Protein AF-A0A971JES3-F1 (afdb_monomer_lite)

Foldseek 3Di:
DPQQQDPQLLQCCLPQNDVRDDLVSSQVSSVHDSVVCVVQDVDNLVNLLVNLVVLLVQLVVQLVVQDDPQRALVSSVVSVVVSCVSSVSNNSSCVPCVVVRPPSSVVSNVVSVVSSVVSSVVNVVSVPPPDDPDDDDDDDPPVV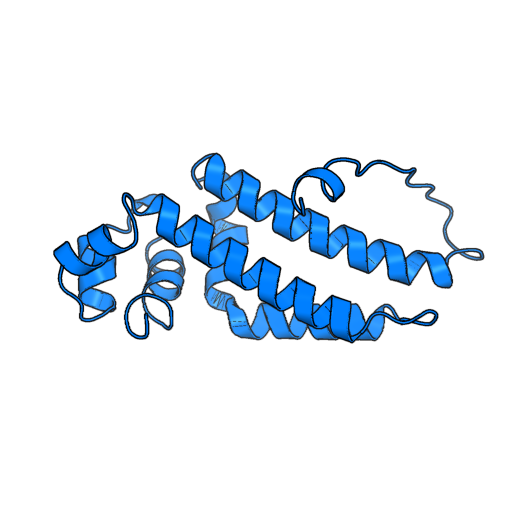VVVD

Structure (mmCIF, N/CA/C/O backbone):
data_AF-A0A971JES3-F1
#
_entry.id   AF-A0A971JES3-F1
#
loop_
_atom_site.group_PDB
_atom_site.id
_atom_site.type_symbol
_atom_site.label_atom_id
_atom_site.label_alt_id
_atom_site.label_comp_id
_atom_site.label_asym_id
_atom_site.label_entity_id
_atom_site.label_seq_id
_atom_site.pdbx_PDB_ins_code
_atom_site.Cartn_x
_atom_site.Cartn_y
_atom_site.Cartn_z
_atom_site.occupancy
_atom_site.B_iso_or_equiv
_atom_site.auth_seq_id
_atom_site.auth_comp_id
_atom_site.auth_asym_id
_atom_site.auth_atom_id
_atom_site.pdbx_PDB_model_num
ATOM 1 N N . MET A 1 1 ? 4.860 -2.738 15.986 1.00 50.09 1 MET A N 1
ATOM 2 C CA . MET A 1 1 ? 4.759 -2.926 14.518 1.00 50.09 1 MET A CA 1
ATOM 3 C C . MET A 1 1 ? 4.128 -4.257 14.063 1.00 50.09 1 MET A C 1
ATOM 5 O O . MET A 1 1 ? 3.204 -4.192 13.270 1.00 50.09 1 MET A O 1
ATOM 9 N N . LYS A 1 2 ? 4.540 -5.460 14.525 1.00 52.56 2 LYS A N 1
ATOM 10 C CA . LYS A 1 2 ? 4.140 -6.747 13.879 1.00 52.56 2 LYS A CA 1
ATOM 11 C C . LYS A 1 2 ? 2.629 -7.098 13.829 1.00 52.56 2 LYS A C 1
ATOM 13 O O . LYS A 1 2 ? 2.272 -7.905 12.981 1.00 52.56 2 LYS A O 1
ATOM 18 N N . GLY A 1 3 ? 1.763 -6.521 14.672 1.00 52.19 3 GLY A N 1
ATOM 19 C CA . GLY A 1 3 ? 0.332 -6.895 14.745 1.00 52.19 3 GLY A CA 1
ATOM 20 C C . GLY A 1 3 ? -0.625 -6.098 13.843 1.00 52.19 3 GLY A C 1
ATOM 21 O O . GLY A 1 3 ? -1.479 -6.682 13.188 1.00 52.19 3 GLY A O 1
ATOM 22 N N . LEU A 1 4 ? -0.470 -4.770 13.767 1.00 56.50 4 LEU A N 1
ATOM 23 C CA . LEU A 1 4 ? -1.406 -3.884 13.048 1.00 56.50 4 LEU A CA 1
ATOM 24 C C . LEU A 1 4 ? -1.170 -3.832 11.530 1.00 56.50 4 LEU A C 1
ATOM 26 O O . LEU A 1 4 ? -2.115 -3.649 10.767 1.00 56.50 4 LEU A O 1
ATOM 30 N N . GLU A 1 5 ? 0.077 -3.999 11.083 1.00 55.31 5 GLU A N 1
ATOM 31 C CA . GLU A 1 5 ? 0.453 -3.732 9.688 1.00 55.31 5 GLU A CA 1
ATOM 32 C C . GLU A 1 5 ? 0.323 -4.924 8.739 1.00 55.31 5 GLU A C 1
ATOM 34 O O . GLU A 1 5 ? 0.242 -4.713 7.533 1.00 55.31 5 GLU A O 1
ATOM 39 N N . LYS A 1 6 ? 0.414 -6.168 9.229 1.00 48.66 6 LYS A N 1
ATOM 40 C CA . LYS A 1 6 ? 0.822 -7.269 8.341 1.00 48.66 6 LYS A CA 1
ATOM 41 C C . LYS A 1 6 ? -0.321 -8.084 7.736 1.00 48.66 6 LYS A C 1
ATOM 43 O O . LYS A 1 6 ? -0.085 -8.717 6.719 1.00 48.66 6 LYS A O 1
ATOM 48 N N . VAL A 1 7 ? -1.519 -8.105 8.330 1.00 49.12 7 VAL A N 1
ATOM 49 C CA . VAL A 1 7 ? -2.599 -8.993 7.839 1.00 49.12 7 VAL A CA 1
ATOM 50 C C . VAL A 1 7 ? -4.017 -8.434 8.051 1.00 49.12 7 VAL A C 1
ATOM 52 O O . VAL A 1 7 ? -4.888 -8.669 7.228 1.00 49.12 7 VAL A O 1
ATOM 55 N N . SER A 1 8 ? -4.283 -7.649 9.099 1.00 56.72 8 SER A N 1
ATOM 56 C CA . SER A 1 8 ? -5.669 -7.326 9.494 1.00 56.72 8 SER A CA 1
ATOM 57 C C . SER A 1 8 ? -6.303 -6.138 8.753 1.00 56.72 8 SER A C 1
ATOM 59 O O . SER A 1 8 ? -7.434 -6.227 8.281 1.00 56.72 8 SER A O 1
ATOM 61 N N . SER A 1 9 ? -5.594 -5.013 8.642 1.00 60.06 9 SER A N 1
ATOM 62 C CA . SER A 1 9 ? -6.183 -3.748 8.183 1.00 60.06 9 SER A CA 1
ATOM 63 C C . SER A 1 9 ? -6.516 -3.741 6.694 1.00 60.06 9 SER A C 1
ATOM 65 O O . SER A 1 9 ? -7.605 -3.334 6.303 1.00 60.06 9 SER A O 1
ATOM 67 N N . GLN A 1 10 ? -5.606 -4.262 5.872 1.00 67.25 10 GLN A N 1
ATOM 68 C CA . GLN A 1 10 ? -5.785 -4.391 4.426 1.00 67.25 10 GLN A CA 1
ATOM 69 C C . GLN A 1 10 ? -6.937 -5.345 4.084 1.00 67.25 10 GLN A C 1
ATOM 71 O O . GLN A 1 10 ? -7.762 -5.027 3.233 1.00 67.25 10 GLN A O 1
ATOM 76 N N . LEU A 1 11 ? -7.035 -6.478 4.792 1.00 64.50 11 LEU A N 1
ATOM 77 C CA . LEU A 1 11 ? -8.130 -7.434 4.618 1.00 64.50 11 LEU A CA 1
ATOM 78 C C . LEU A 1 11 ? -9.467 -6.871 5.107 1.00 64.50 11 LEU A C 1
ATOM 80 O O . LEU A 1 11 ? -10.477 -7.072 4.442 1.00 64.50 11 LEU A O 1
ATOM 84 N N . MET A 1 12 ? -9.493 -6.143 6.228 1.00 74.25 12 MET A N 1
ATOM 85 C CA . MET A 1 12 ? -10.731 -5.532 6.722 1.00 74.25 12 MET A CA 1
ATOM 86 C C . MET A 1 12 ? -11.257 -4.452 5.784 1.00 74.25 12 MET A C 1
ATOM 88 O O . MET A 1 12 ? -12.445 -4.468 5.471 1.00 74.25 12 MET A O 1
ATOM 92 N N . PHE A 1 13 ? -10.392 -3.579 5.262 1.00 75.81 13 PHE A N 1
ATOM 93 C CA . PHE A 1 13 ? -10.817 -2.610 4.252 1.00 75.81 13 PHE A CA 1
ATOM 94 C C . PHE A 1 13 ? -11.277 -3.294 2.961 1.00 75.81 13 PHE A C 1
ATOM 96 O O . PHE A 1 13 ? -12.286 -2.883 2.401 1.00 75.81 13 PHE A O 1
ATOM 103 N N . ALA A 1 14 ? -10.621 -4.376 2.534 1.00 73.12 14 ALA A N 1
ATOM 104 C CA . ALA A 1 14 ? -11.050 -5.139 1.362 1.00 73.12 14 ALA A CA 1
ATOM 105 C C . ALA A 1 14 ? -12.397 -5.869 1.555 1.00 73.12 14 ALA A C 1
ATOM 107 O O . ALA A 1 14 ? -13.130 -6.045 0.588 1.00 73.12 14 ALA A O 1
ATOM 108 N N . GLN A 1 15 ? -12.731 -6.299 2.779 1.00 76.31 15 GLN A N 1
ATOM 109 C CA . GLN A 1 15 ? -13.949 -7.072 3.067 1.00 76.31 15 GLN A CA 1
ATOM 110 C C . GLN A 1 15 ? -15.156 -6.210 3.459 1.00 76.31 15 GLN A C 1
ATOM 112 O O . GLN A 1 15 ? -16.271 -6.485 3.024 1.00 76.31 15 GLN A O 1
ATOM 117 N N . LYS A 1 16 ? -14.960 -5.199 4.315 1.00 82.62 16 LYS A N 1
ATOM 118 C CA . LYS A 1 16 ? -16.033 -4.328 4.834 1.00 82.62 16 LYS A CA 1
ATOM 119 C C . LYS A 1 16 ? -16.131 -2.984 4.107 1.00 82.62 16 LYS A C 1
ATOM 121 O O . LYS A 1 16 ? -17.133 -2.282 4.274 1.00 82.62 16 LYS A O 1
ATOM 126 N N . GLY A 1 17 ? -15.106 -2.611 3.347 1.00 82.12 17 GLY A N 1
ATOM 127 C CA . GLY A 1 17 ? -14.947 -1.265 2.812 1.00 82.12 17 GLY A CA 1
ATOM 128 C C . GLY A 1 17 ? -14.440 -0.273 3.858 1.00 82.12 17 GLY A C 1
ATOM 129 O O . GLY A 1 17 ? -14.492 -0.510 5.072 1.00 82.12 17 GLY A O 1
ATOM 130 N N . PHE A 1 18 ? -13.939 0.876 3.406 1.00 85.06 18 PHE A N 1
ATOM 131 C CA . PHE A 1 18 ? -13.336 1.875 4.298 1.00 85.06 18 PHE A CA 1
ATOM 132 C C . PHE A 1 18 ? -14.365 2.515 5.229 1.00 85.06 18 PHE A C 1
ATOM 134 O O . PHE A 1 18 ? -14.142 2.640 6.435 1.00 85.06 18 PHE A O 1
ATOM 141 N N . MET A 1 19 ? -15.522 2.884 4.675 1.00 86.62 19 MET A N 1
ATOM 142 C CA . MET A 1 19 ? -16.559 3.614 5.406 1.00 86.62 19 MET A CA 1
ATOM 143 C C . MET A 1 19 ? -17.110 2.815 6.591 1.00 86.62 19 MET A C 1
ATOM 145 O O . MET A 1 19 ? -17.296 3.384 7.670 1.00 86.62 19 MET A O 1
ATOM 149 N N . ASN A 1 20 ? -17.290 1.502 6.417 1.00 88.38 20 ASN A N 1
ATOM 150 C CA . ASN A 1 20 ? -17.885 0.616 7.423 1.00 88.38 20 ASN A CA 1
ATOM 151 C C . ASN A 1 20 ? -16.862 0.004 8.393 1.00 88.38 20 ASN A C 1
ATOM 153 O O . ASN A 1 20 ? -17.252 -0.702 9.321 1.00 88.38 20 ASN A O 1
ATOM 157 N N . THR A 1 21 ? -15.564 0.238 8.186 1.00 88.56 21 THR A N 1
ATOM 158 C CA . THR A 1 21 ? -14.511 -0.301 9.053 1.00 88.56 21 THR A CA 1
ATOM 159 C C . THR A 1 21 ? -14.230 0.654 10.211 1.00 88.56 21 THR A C 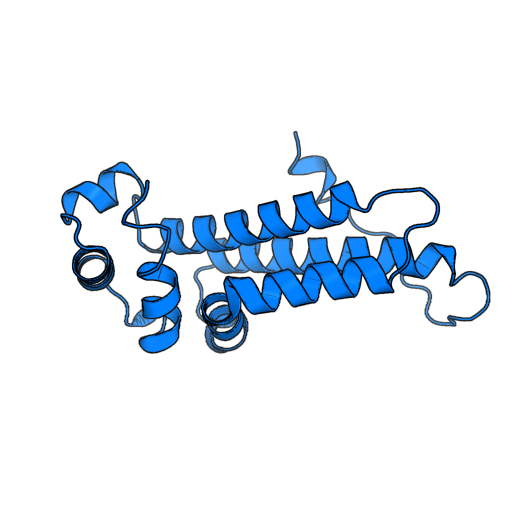1
ATOM 161 O O . THR A 1 21 ? -13.836 1.808 10.008 1.00 88.56 21 THR A O 1
ATOM 164 N N . THR A 1 22 ? -14.419 0.183 11.444 1.00 90.31 22 THR A N 1
ATOM 165 C CA . THR A 1 22 ? -14.166 0.965 12.666 1.00 90.31 22 THR A CA 1
ATOM 166 C C . THR A 1 22 ? -12.769 0.704 13.239 1.00 90.31 22 THR A C 1
ATOM 168 O O . THR A 1 22 ? -12.127 -0.294 12.917 1.00 90.31 22 THR A O 1
ATOM 171 N N . ILE A 1 23 ? -12.280 1.587 14.120 1.00 90.06 23 ILE A N 1
ATOM 172 C CA . ILE A 1 23 ? -11.014 1.354 14.845 1.00 90.06 23 ILE A CA 1
ATOM 173 C C . ILE A 1 23 ? -11.114 0.087 15.705 1.00 90.06 23 ILE A C 1
ATOM 175 O O . ILE A 1 23 ? -10.168 -0.693 15.746 1.00 90.06 23 ILE A O 1
ATOM 179 N N . ASP A 1 24 ? -12.274 -0.157 16.315 1.00 90.19 24 ASP A N 1
ATOM 180 C CA . ASP A 1 24 ? -12.527 -1.353 17.116 1.00 90.19 24 ASP A CA 1
ATOM 181 C C . ASP A 1 24 ? -12.419 -2.638 16.275 1.00 90.19 24 ASP A C 1
ATOM 183 O O . ASP A 1 24 ? -11.709 -3.564 16.673 1.00 90.19 24 ASP A O 1
ATOM 187 N N . ASP A 1 25 ? -13.012 -2.660 15.071 1.00 89.06 25 ASP A N 1
ATOM 188 C CA . ASP A 1 25 ? -12.845 -3.760 14.105 1.00 89.06 25 ASP A CA 1
ATOM 189 C C . ASP A 1 25 ? -11.360 -4.008 13.792 1.00 89.06 25 ASP A C 1
ATOM 191 O O . ASP A 1 25 ? -10.881 -5.143 13.861 1.00 89.06 25 ASP A O 1
ATOM 195 N N . LEU A 1 26 ? -10.616 -2.936 13.487 1.00 87.50 26 LEU A N 1
ATOM 196 C CA . LEU A 1 26 ? -9.194 -3.000 13.140 1.00 87.50 26 LEU A CA 1
ATOM 197 C C . LEU A 1 26 ? -8.361 -3.575 14.288 1.00 87.50 26 LEU A C 1
ATOM 199 O O . LEU A 1 26 ? -7.525 -4.456 14.068 1.00 87.50 26 LEU A O 1
ATOM 203 N N . THR A 1 27 ? -8.598 -3.102 15.513 1.00 87.25 27 THR A N 1
ATOM 204 C CA . THR A 1 27 ? -7.852 -3.524 16.704 1.00 87.25 27 THR A CA 1
ATOM 205 C C . THR A 1 27 ? -8.186 -4.949 17.119 1.00 87.25 27 THR A C 1
ATOM 207 O O . THR A 1 27 ? -7.269 -5.715 17.419 1.00 87.25 27 THR A O 1
ATOM 210 N N . LYS A 1 28 ? -9.464 -5.348 17.038 1.00 87.25 28 LYS A N 1
ATOM 211 C CA . LYS A 1 28 ? -9.914 -6.721 17.306 1.00 87.25 28 LYS A CA 1
ATOM 212 C C . LYS A 1 28 ? -9.295 -7.704 16.324 1.00 87.25 28 LYS A C 1
ATOM 214 O O . LYS A 1 28 ? -8.704 -8.694 16.742 1.00 87.25 28 LYS A O 1
ATOM 219 N N . SER A 1 29 ? -9.368 -7.396 15.032 1.00 83.69 29 SER A N 1
ATOM 220 C CA . SER A 1 29 ? -8.801 -8.241 13.978 1.00 83.69 29 SER A CA 1
ATOM 221 C C . SER A 1 29 ? -7.264 -8.298 14.046 1.00 83.69 29 SER A C 1
ATOM 223 O O . SER A 1 29 ? -6.659 -9.319 13.732 1.00 83.69 29 SER A O 1
ATOM 225 N N . ALA A 1 30 ? -6.604 -7.236 14.526 1.00 83.00 30 ALA A N 1
ATOM 226 C CA . ALA A 1 30 ? -5.153 -7.217 14.743 1.00 83.00 30 ALA A CA 1
ATOM 227 C C . ALA A 1 30 ? -4.702 -7.832 16.086 1.00 83.00 30 ALA A C 1
ATOM 229 O O . ALA A 1 30 ? -3.497 -7.914 16.332 1.00 83.00 30 ALA A O 1
ATOM 230 N N . GLY A 1 31 ? -5.629 -8.241 16.962 1.00 85.44 31 GLY A N 1
ATOM 231 C CA . GLY A 1 31 ? -5.310 -8.787 18.284 1.00 85.44 31 GLY A CA 1
ATOM 232 C C . GLY A 1 31 ? -4.599 -7.790 19.206 1.00 85.44 31 GLY A C 1
ATOM 233 O O . GLY A 1 31 ? -3.766 -8.183 20.020 1.00 85.44 31 GLY A O 1
ATOM 234 N N . VAL A 1 32 ? -4.882 -6.494 19.055 1.00 84.75 32 VAL A N 1
ATOM 235 C CA . VAL A 1 32 ? -4.272 -5.415 19.848 1.00 84.75 32 VAL A CA 1
ATOM 236 C C . VAL A 1 32 ? -5.326 -4.630 20.623 1.00 84.75 32 VAL A C 1
ATOM 238 O O . VAL A 1 32 ? -6.505 -4.642 20.283 1.00 84.75 32 VAL A O 1
ATOM 241 N N . SER A 1 33 ? -4.903 -3.908 21.662 1.00 88.81 33 SER A N 1
ATOM 242 C CA . SER A 1 33 ? -5.804 -3.019 22.398 1.00 88.81 33 SER A CA 1
ATOM 243 C C . SER A 1 33 ? -6.156 -1.766 21.593 1.00 88.81 33 SER A C 1
ATOM 245 O O . SER A 1 33 ? -5.378 -1.300 20.757 1.00 88.81 33 SER A O 1
ATOM 247 N N . HIS A 1 34 ? -7.297 -1.160 21.921 1.00 88.62 34 HIS A N 1
ATOM 248 C CA . HIS A 1 34 ? -7.730 0.103 21.324 1.00 88.62 34 HIS A CA 1
ATOM 249 C C . HIS A 1 34 ? -6.730 1.249 21.572 1.00 88.62 34 HIS A C 1
ATOM 251 O O . HIS A 1 34 ? -6.520 2.096 20.707 1.00 88.62 34 HIS A O 1
ATOM 257 N N . GLY A 1 35 ? -6.059 1.257 22.731 1.00 89.12 35 GLY A N 1
ATOM 258 C CA . GLY A 1 35 ? -4.999 2.224 23.036 1.00 89.12 35 GLY A CA 1
ATOM 259 C C . GLY A 1 35 ? -3.755 2.053 22.159 1.00 89.12 35 GLY A C 1
ATOM 260 O O . GLY A 1 35 ? -3.136 3.043 21.788 1.00 89.12 35 GLY A O 1
ATOM 261 N N . ASN A 1 36 ? -3.423 0.819 21.759 1.00 86.94 36 ASN A N 1
ATOM 262 C CA . ASN A 1 36 ? -2.268 0.540 20.900 1.00 86.94 36 ASN A CA 1
ATOM 263 C C . ASN A 1 36 ? -2.423 1.135 19.490 1.00 86.94 36 ASN A C 1
ATOM 265 O O . ASN A 1 36 ? -1.434 1.464 18.843 1.00 86.94 36 ASN A O 1
ATOM 269 N N . PHE A 1 37 ? -3.661 1.304 19.016 1.00 87.94 37 PHE A N 1
ATOM 270 C CA . PHE A 1 37 ? -3.927 2.016 17.768 1.00 87.94 37 PHE A CA 1
ATOM 271 C C . PHE A 1 37 ? -3.473 3.477 17.858 1.00 87.94 37 PHE A C 1
ATOM 273 O O . PHE A 1 37 ? -2.697 3.935 17.022 1.00 87.94 37 PHE A O 1
ATOM 280 N N . PHE A 1 38 ? -3.894 4.176 18.916 1.00 90.00 38 PHE A N 1
ATOM 281 C CA . PHE A 1 38 ? -3.636 5.607 19.101 1.00 90.00 38 PHE A CA 1
ATOM 282 C C . PHE A 1 38 ? -2.182 5.960 19.424 1.00 90.00 38 PHE A C 1
ATOM 284 O O . PHE A 1 38 ? -1.799 7.119 19.312 1.00 90.00 38 PHE A O 1
ATOM 291 N N . VAL A 1 39 ? -1.350 4.973 19.762 1.00 89.62 39 VAL A N 1
ATOM 292 C CA . VAL A 1 39 ? 0.111 5.149 19.835 1.00 89.62 39 VAL A CA 1
ATOM 293 C C . VAL A 1 39 ? 0.709 5.451 18.456 1.00 89.62 39 VAL A C 1
ATOM 295 O O . VAL A 1 39 ? 1.727 6.131 18.361 1.00 89.62 39 VAL A O 1
ATOM 298 N N . HIS A 1 40 ? 0.098 4.937 17.388 1.00 82.00 40 HIS A N 1
ATOM 299 C CA . HIS A 1 40 ? 0.654 4.987 16.035 1.00 82.00 40 HIS A CA 1
ATOM 300 C C . HIS A 1 40 ? -0.166 5.839 15.071 1.00 82.00 40 HIS A C 1
ATOM 302 O O . HIS A 1 40 ? 0.398 6.465 14.178 1.00 82.00 40 HIS A O 1
ATOM 308 N N . TYR A 1 41 ? -1.483 5.859 15.246 1.00 86.25 41 TYR A N 1
ATOM 309 C CA . TYR A 1 41 ? -2.411 6.492 14.324 1.00 86.25 41 TYR A CA 1
ATOM 310 C C . TYR A 1 41 ? -3.419 7.312 15.111 1.00 86.25 41 TYR A C 1
ATOM 312 O O . TYR A 1 41 ? -4.084 6.799 16.007 1.00 86.25 41 TYR A O 1
ATOM 320 N N . SER A 1 42 ? -3.561 8.587 14.762 1.00 88.88 42 SER A N 1
ATOM 321 C CA . SER A 1 42 ? -4.547 9.449 15.418 1.00 88.88 42 SER A CA 1
ATOM 322 C C . SER A 1 42 ? -5.958 9.134 14.922 1.00 88.88 42 SER A C 1
ATOM 324 O O . SER A 1 42 ? -6.934 9.292 15.652 1.00 88.88 42 SER A O 1
ATOM 326 N N . LYS A 1 43 ? -6.067 8.658 13.678 1.00 89.12 43 LYS A N 1
ATOM 327 C CA . LYS A 1 43 ? -7.324 8.313 13.012 1.00 89.12 43 LYS A CA 1
ATOM 328 C C . LYS A 1 43 ? -7.127 7.150 12.029 1.00 89.12 43 LYS A C 1
ATOM 3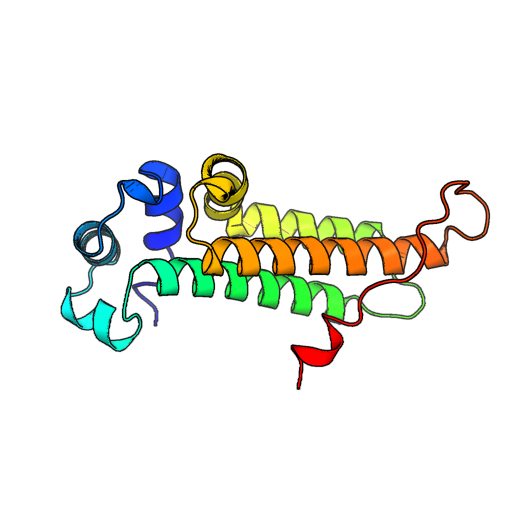30 O O . LYS A 1 43 ? -6.009 6.850 11.615 1.00 89.12 43 LYS A O 1
ATOM 335 N N . ARG A 1 44 ? -8.214 6.476 11.636 1.00 86.00 44 ARG A N 1
ATOM 336 C CA . ARG A 1 44 ? -8.185 5.329 10.693 1.00 86.00 44 ARG A CA 1
ATOM 337 C C . ARG A 1 44 ? -7.675 5.701 9.300 1.00 86.00 44 ARG A C 1
ATOM 339 O O . ARG A 1 44 ? -7.149 4.854 8.587 1.00 86.00 44 ARG A O 1
ATOM 346 N N . GLU A 1 45 ? -7.795 6.970 8.932 1.00 88.06 45 GLU A N 1
ATOM 347 C CA . GLU A 1 45 ? -7.275 7.539 7.695 1.00 88.06 45 GLU A CA 1
ATOM 348 C C . GLU A 1 45 ? -5.742 7.466 7.646 1.00 88.06 45 GLU A C 1
ATOM 350 O O . GLU A 1 45 ? -5.175 7.169 6.598 1.00 88.06 45 GLU A O 1
ATOM 355 N N . ASP A 1 46 ? -5.070 7.662 8.783 1.00 87.69 46 ASP A N 1
ATOM 356 C CA . ASP A 1 46 ? -3.605 7.603 8.858 1.00 87.69 46 ASP A CA 1
ATOM 357 C C . ASP A 1 46 ? -3.100 6.186 8.554 1.00 87.69 46 ASP A C 1
ATOM 359 O O . ASP A 1 46 ? -2.056 6.005 7.927 1.00 87.69 46 ASP A O 1
ATOM 363 N N . LEU A 1 47 ? -3.875 5.169 8.948 1.00 87.12 47 LEU A N 1
ATOM 364 C CA . LEU A 1 47 ? -3.558 3.771 8.675 1.00 87.12 47 LEU A CA 1
ATOM 365 C C . LEU A 1 47 ? -3.605 3.462 7.175 1.00 87.12 47 LEU A C 1
ATOM 367 O O . LEU A 1 47 ? -2.700 2.801 6.667 1.00 87.12 47 LEU A O 1
ATOM 371 N N . ILE A 1 48 ? -4.638 3.926 6.462 1.00 86.25 48 ILE A N 1
ATOM 372 C CA . ILE A 1 48 ? -4.749 3.673 5.020 1.00 86.25 48 ILE A CA 1
ATOM 373 C C . ILE A 1 48 ? -3.714 4.475 4.224 1.00 86.25 48 ILE A C 1
ATOM 375 O O . ILE A 1 48 ? -3.135 3.935 3.284 1.00 86.25 48 ILE A O 1
ATOM 379 N N . ILE A 1 49 ? -3.414 5.715 4.628 1.00 87.06 49 ILE A N 1
ATOM 380 C CA . ILE A 1 49 ? -2.346 6.521 4.014 1.00 87.06 49 ILE A CA 1
ATOM 381 C C . ILE A 1 49 ? -1.008 5.792 4.147 1.00 87.06 49 ILE A C 1
ATOM 383 O O . ILE A 1 49 ? -0.353 5.530 3.141 1.00 87.06 49 ILE A O 1
ATOM 387 N N . ASN A 1 50 ? -0.658 5.369 5.364 1.00 86.06 50 ASN A N 1
ATOM 388 C CA . ASN A 1 50 ? 0.571 4.624 5.622 1.00 86.06 50 ASN A CA 1
ATOM 389 C C . ASN A 1 50 ? 0.633 3.325 4.797 1.00 86.06 50 ASN A C 1
ATOM 391 O O . ASN A 1 50 ? 1.666 3.006 4.210 1.00 86.06 50 ASN A O 1
ATOM 395 N N . ALA A 1 51 ? -0.482 2.596 4.686 1.00 85.75 51 ALA A N 1
ATOM 396 C CA . ALA A 1 51 ? -0.532 1.375 3.889 1.00 85.75 51 ALA A CA 1
ATOM 397 C C . ALA A 1 51 ? -0.261 1.633 2.392 1.00 85.75 51 ALA A C 1
ATOM 399 O O . ALA A 1 51 ? 0.499 0.884 1.775 1.00 85.75 51 ALA A O 1
ATOM 400 N N . ILE A 1 52 ? -0.827 2.703 1.821 1.00 86.25 52 ILE A N 1
ATOM 401 C CA . ILE A 1 52 ? -0.580 3.117 0.429 1.00 86.25 52 ILE A CA 1
ATOM 402 C C . ILE A 1 52 ? 0.882 3.543 0.241 1.00 86.25 52 ILE A C 1
ATOM 404 O O . ILE A 1 52 ? 1.536 3.121 -0.714 1.00 86.25 52 ILE A O 1
ATOM 408 N N . GLU A 1 53 ? 1.421 4.343 1.161 1.00 84.81 53 GLU A N 1
ATOM 409 C CA . GLU A 1 53 ? 2.811 4.810 1.121 1.00 84.81 53 GLU A CA 1
ATOM 410 C C . GLU A 1 53 ? 3.810 3.655 1.211 1.00 84.81 53 GLU A C 1
ATOM 412 O O . GLU A 1 53 ? 4.812 3.642 0.497 1.00 84.81 53 GLU A O 1
ATOM 417 N N . LYS A 1 54 ? 3.523 2.642 2.033 1.00 84.00 54 LYS A N 1
ATOM 418 C CA . LYS A 1 54 ? 4.358 1.445 2.168 1.00 84.00 54 LYS A CA 1
ATOM 419 C C . LYS A 1 54 ? 4.426 0.642 0.869 1.00 84.00 54 LYS A C 1
ATOM 421 O O . LYS A 1 54 ? 5.512 0.207 0.484 1.00 84.00 54 LYS A O 1
ATOM 426 N N . ILE A 1 55 ? 3.297 0.494 0.171 1.00 85.50 55 ILE A N 1
ATOM 427 C CA . ILE A 1 55 ? 3.261 -0.107 -1.169 1.00 85.50 55 ILE A CA 1
ATOM 428 C C . ILE A 1 55 ? 4.084 0.733 -2.145 1.00 85.50 55 ILE A C 1
ATOM 430 O O . ILE A 1 55 ? 4.932 0.195 -2.855 1.00 85.50 55 ILE A O 1
ATOM 434 N N . GLY A 1 56 ? 3.868 2.051 -2.157 1.00 85.69 56 GLY A N 1
ATOM 435 C CA . GLY A 1 56 ? 4.604 2.964 -3.030 1.00 85.69 56 GLY A CA 1
ATOM 436 C C . GLY A 1 56 ? 6.106 2.903 -2.816 1.00 85.69 56 GLY A C 1
ATOM 437 O O . GLY A 1 56 ? 6.849 2.817 -3.790 1.00 85.69 56 GLY A O 1
ATOM 438 N N . LYS A 1 57 ? 6.551 2.845 -1.559 1.00 84.56 57 LYS A N 1
ATOM 439 C CA . LYS A 1 57 ? 7.956 2.650 -1.208 1.00 84.56 57 LYS A CA 1
ATOM 440 C C . LYS A 1 57 ? 8.485 1.309 -1.716 1.00 84.56 57 LYS A C 1
ATOM 442 O O . LYS A 1 57 ? 9.533 1.293 -2.351 1.00 84.56 57 LYS A O 1
ATOM 447 N N . SER A 1 58 ? 7.754 0.210 -1.510 1.00 85.31 58 SER A N 1
ATOM 448 C CA . SER A 1 58 ? 8.179 -1.110 -1.999 1.00 85.31 58 SER A CA 1
ATOM 449 C C . SER A 1 58 ? 8.306 -1.147 -3.524 1.00 85.31 58 SER A C 1
ATOM 451 O O . SER A 1 58 ? 9.299 -1.648 -4.047 1.00 85.31 58 SER A O 1
ATOM 453 N N . ILE A 1 59 ? 7.336 -0.584 -4.252 1.00 86.88 59 ILE A N 1
ATOM 454 C CA . ILE A 1 59 ? 7.389 -0.502 -5.717 1.00 86.88 59 ILE A CA 1
ATOM 455 C C . ILE A 1 59 ? 8.549 0.381 -6.172 1.00 86.88 59 ILE A C 1
ATOM 457 O O . ILE A 1 59 ? 9.295 -0.004 -7.069 1.00 86.88 59 ILE A O 1
ATOM 461 N N . TYR A 1 60 ? 8.721 1.544 -5.545 1.00 84.94 60 TYR A N 1
ATOM 462 C CA . TYR A 1 60 ? 9.815 2.456 -5.852 1.00 84.94 60 TYR A CA 1
ATOM 463 C C . TYR A 1 60 ? 11.180 1.784 -5.672 1.00 84.94 60 TYR A C 1
ATOM 465 O O . TYR A 1 60 ? 12.016 1.873 -6.564 1.00 84.94 60 TYR A O 1
ATOM 473 N N . GLU A 1 61 ? 11.391 1.066 -4.567 1.00 83.81 61 GLU A N 1
ATOM 474 C CA . GLU A 1 61 ? 12.633 0.335 -4.300 1.00 83.81 61 GLU A CA 1
ATOM 475 C C . GLU A 1 61 ? 12.881 -0.773 -5.336 1.00 83.81 61 GLU A C 1
ATOM 477 O O . GLU A 1 61 ? 14.003 -0.904 -5.824 1.00 83.81 61 GLU A O 1
ATOM 482 N N . ARG A 1 62 ? 11.842 -1.520 -5.741 1.00 88.38 62 ARG A N 1
ATOM 483 C CA . ARG A 1 62 ? 11.947 -2.530 -6.814 1.00 88.38 62 ARG A CA 1
ATOM 484 C C . ARG A 1 62 ? 12.330 -1.905 -8.151 1.00 88.38 62 ARG A C 1
ATOM 486 O O . ARG A 1 62 ? 13.194 -2.428 -8.841 1.00 88.38 62 ARG A O 1
ATOM 493 N N . PHE A 1 63 ? 11.700 -0.792 -8.521 1.00 87.19 63 PHE A N 1
ATOM 494 C CA . PHE A 1 63 ? 11.997 -0.102 -9.778 1.00 87.19 63 PHE A CA 1
ATOM 495 C C . PHE A 1 63 ? 13.379 0.539 -9.771 1.00 87.19 63 PHE A C 1
ATOM 497 O O . PHE A 1 63 ? 14.087 0.469 -10.770 1.00 87.19 63 PHE A O 1
ATOM 504 N N . LEU A 1 64 ? 13.785 1.119 -8.642 1.00 84.94 64 LEU A N 1
ATOM 505 C CA . LEU A 1 64 ? 15.118 1.681 -8.471 1.00 84.94 64 LEU A CA 1
ATOM 506 C C . LEU A 1 64 ? 16.201 0.601 -8.569 1.00 84.94 64 LEU A C 1
ATOM 508 O O . LEU A 1 64 ? 17.236 0.846 -9.174 1.00 84.94 64 LE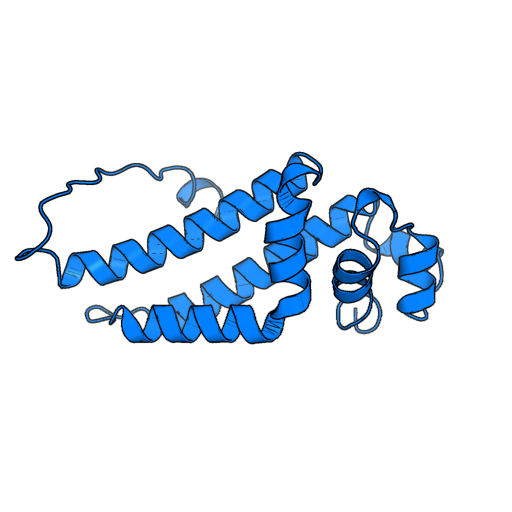U A O 1
ATOM 512 N N . ALA A 1 65 ? 15.961 -0.595 -8.025 1.00 86.31 65 ALA A N 1
ATOM 513 C CA . ALA A 1 65 ? 16.891 -1.720 -8.132 1.00 86.31 65 ALA A CA 1
ATOM 514 C C . ALA A 1 65 ? 17.061 -2.233 -9.573 1.00 86.31 65 ALA A C 1
ATOM 516 O O . ALA A 1 65 ? 18.089 -2.820 -9.893 1.00 86.31 65 ALA A O 1
ATOM 517 N N . LEU A 1 66 ? 16.067 -2.001 -10.432 1.00 86.31 66 LEU A N 1
ATOM 518 C CA . LEU A 1 66 ? 16.122 -2.308 -11.861 1.00 86.31 66 LEU A CA 1
ATOM 519 C C . LEU A 1 66 ? 16.698 -1.149 -12.687 1.00 86.31 66 LEU A C 1
ATOM 521 O O . LEU A 1 66 ? 16.786 -1.260 -13.905 1.00 86.31 66 LEU A O 1
ATOM 525 N N . ALA A 1 67 ? 17.003 -0.005 -12.064 1.00 79.88 67 ALA A N 1
ATOM 526 C CA . ALA A 1 67 ? 17.359 1.212 -12.776 1.00 79.88 67 ALA A CA 1
ATOM 527 C C . ALA A 1 67 ? 18.788 1.201 -13.298 1.00 79.88 67 ALA A C 1
ATOM 529 O O . ALA A 1 67 ? 19.718 1.601 -12.605 1.00 79.88 67 ALA A O 1
ATOM 530 N N . ASP A 1 68 ? 18.909 0.827 -14.566 1.00 78.38 68 ASP A N 1
ATOM 531 C CA . ASP A 1 68 ? 20.093 0.989 -15.398 1.00 78.38 68 ASP A CA 1
ATOM 532 C C . ASP A 1 68 ? 19.768 1.766 -16.694 1.00 78.38 68 ASP A C 1
ATOM 534 O O . ASP A 1 68 ? 18.641 2.237 -16.899 1.00 78.38 68 ASP A O 1
ATOM 538 N N . GLU A 1 69 ? 20.788 1.986 -17.529 1.00 65.00 69 GLU A N 1
ATOM 539 C CA . GLU A 1 69 ? 20.671 2.736 -18.790 1.00 65.00 69 GLU A CA 1
ATOM 540 C C . GLU A 1 69 ? 19.838 1.998 -19.856 1.00 65.00 69 GLU A C 1
ATOM 542 O O . GLU A 1 69 ? 19.234 2.651 -20.707 1.00 65.00 69 GLU A O 1
ATOM 547 N N . ASP A 1 70 ? 19.729 0.669 -19.762 1.00 71.38 70 ASP A N 1
ATOM 548 C CA . ASP A 1 70 ? 19.088 -0.204 -20.757 1.00 71.38 70 ASP A CA 1
ATOM 549 C C . ASP A 1 70 ? 17.800 -0.865 -20.232 1.00 71.38 70 ASP A C 1
ATOM 551 O O . ASP A 1 70 ? 17.324 -1.870 -20.770 1.00 71.38 70 ASP A O 1
ATOM 555 N N . MET A 1 71 ? 17.207 -0.283 -19.187 1.00 77.06 71 MET A N 1
ATOM 556 C CA . MET A 1 71 ? 16.105 -0.879 -18.442 1.00 77.06 71 MET A CA 1
ATOM 557 C C . MET A 1 71 ? 14.921 -1.218 -19.357 1.00 77.06 71 MET A C 1
ATOM 559 O O . MET A 1 71 ? 14.249 -0.342 -19.918 1.00 77.06 71 MET A O 1
ATOM 563 N N . GLU A 1 72 ? 14.596 -2.508 -19.447 1.00 84.75 72 GLU A N 1
ATOM 564 C CA . GLU A 1 72 ? 13.474 -2.962 -20.260 1.00 84.75 72 GLU A CA 1
ATOM 565 C C . GLU A 1 72 ? 12.130 -2.784 -19.548 1.00 84.75 72 GLU A C 1
ATOM 567 O O . GLU A 1 72 ? 11.971 -3.048 -18.352 1.00 84.75 72 GLU A O 1
ATOM 572 N N . LEU A 1 73 ? 11.116 -2.385 -20.322 1.00 87.44 73 LEU A N 1
ATOM 573 C CA . LEU A 1 73 ? 9.746 -2.236 -19.832 1.00 87.44 73 LEU A CA 1
ATOM 574 C C . LEU A 1 73 ? 9.218 -3.535 -19.205 1.00 87.44 73 LEU A C 1
ATOM 576 O O . LEU A 1 73 ? 8.494 -3.470 -18.216 1.00 87.44 73 LEU A O 1
ATOM 580 N N . GLU A 1 74 ? 9.597 -4.695 -19.742 1.00 89.12 74 GLU A N 1
ATOM 581 C CA . GLU A 1 74 ? 9.176 -5.998 -19.225 1.00 89.12 74 GLU A CA 1
ATOM 582 C C . GLU A 1 74 ? 9.582 -6.204 -17.758 1.00 89.12 74 GLU A C 1
ATOM 584 O O . GLU A 1 74 ? 8.748 -6.619 -16.954 1.00 89.12 74 GLU A O 1
ATOM 589 N N . TYR A 1 75 ? 10.806 -5.834 -17.363 1.00 90.31 75 TYR A N 1
ATOM 590 C CA . TYR A 1 75 ? 11.247 -5.961 -15.969 1.00 90.31 75 TYR A CA 1
ATOM 591 C C . TYR A 1 75 ? 10.440 -5.067 -15.025 1.00 90.31 75 TYR A C 1
ATOM 593 O O . TYR A 1 75 ? 10.041 -5.506 -13.946 1.00 90.31 75 TYR A O 1
ATOM 601 N N . ILE A 1 76 ? 10.130 -3.837 -15.447 1.00 90.88 76 ILE A N 1
ATOM 602 C CA . ILE A 1 76 ? 9.280 -2.921 -14.673 1.00 90.88 76 ILE A CA 1
ATOM 603 C C . ILE A 1 76 ? 7.846 -3.430 -14.574 1.00 90.88 76 ILE A C 1
ATOM 605 O O . ILE A 1 76 ? 7.258 -3.387 -13.493 1.00 90.88 76 ILE A O 1
ATOM 609 N N . LEU A 1 77 ? 7.281 -3.938 -15.670 1.00 92.31 77 LEU A N 1
ATOM 610 C CA . LEU A 1 77 ? 5.945 -4.528 -15.666 1.00 92.31 77 LEU A CA 1
ATOM 611 C C . LEU A 1 77 ? 5.887 -5.741 -14.737 1.00 92.31 77 LEU A C 1
ATOM 613 O O . LEU A 1 77 ? 4.989 -5.813 -13.904 1.00 92.31 77 LEU A O 1
ATOM 617 N N . ASN A 1 78 ? 6.868 -6.639 -14.811 1.00 94.06 78 ASN A N 1
ATOM 618 C CA . ASN A 1 78 ? 6.946 -7.807 -13.938 1.00 94.06 78 ASN A CA 1
ATOM 619 C C . ASN A 1 78 ? 7.085 -7.399 -12.467 1.00 94.06 78 ASN A C 1
ATOM 621 O O . ASN A 1 78 ? 6.316 -7.867 -11.630 1.00 94.06 78 ASN A O 1
ATOM 625 N N . ALA A 1 79 ? 7.976 -6.459 -12.142 1.00 92.50 79 ALA A N 1
ATOM 626 C CA . ALA A 1 79 ? 8.106 -5.944 -10.779 1.00 92.50 79 ALA A CA 1
ATOM 627 C C . ALA A 1 79 ? 6.810 -5.293 -10.264 1.00 92.50 79 ALA A C 1
ATOM 629 O O . ALA A 1 79 ? 6.467 -5.443 -9.087 1.00 92.50 79 ALA A O 1
ATOM 630 N N . HIS A 1 80 ? 6.069 -4.602 -11.137 1.00 93.06 80 HIS A N 1
ATOM 631 C CA . HIS A 1 80 ? 4.777 -4.018 -10.791 1.00 93.06 80 HIS A CA 1
ATOM 632 C C . HIS A 1 80 ? 3.704 -5.084 -10.551 1.00 93.06 80 HIS A C 1
ATOM 634 O O . HIS A 1 80 ? 2.985 -5.009 -9.557 1.00 93.06 80 HIS A O 1
ATOM 640 N N . LEU A 1 81 ? 3.615 -6.089 -11.427 1.00 94.81 81 LEU A N 1
ATOM 641 C CA . LEU A 1 81 ? 2.674 -7.202 -11.299 1.00 94.81 81 LEU A CA 1
ATOM 642 C C . LEU A 1 81 ? 2.935 -8.015 -10.030 1.00 94.81 81 LEU A C 1
ATOM 644 O O . LEU A 1 81 ? 1.987 -8.369 -9.335 1.00 94.81 81 LEU A O 1
ATOM 648 N N . GLU A 1 82 ? 4.197 -8.258 -9.680 1.00 94.38 82 GLU A N 1
ATOM 649 C CA . GLU A 1 82 ? 4.551 -8.919 -8.421 1.00 94.38 82 GLU A CA 1
ATOM 650 C C . GLU A 1 82 ? 4.132 -8.089 -7.200 1.00 94.38 82 GLU A C 1
ATOM 652 O O . GLU A 1 82 ? 3.641 -8.642 -6.219 1.00 94.38 82 GLU A O 1
ATOM 657 N N . ALA A 1 83 ? 4.241 -6.758 -7.261 1.00 90.19 83 ALA A N 1
ATOM 658 C CA . ALA A 1 83 ? 3.710 -5.903 -6.201 1.00 90.19 83 ALA A CA 1
ATOM 659 C C . ALA A 1 83 ? 2.172 -5.953 -6.130 1.00 90.19 83 ALA A C 1
ATOM 661 O O . ALA A 1 83 ? 1.615 -6.010 -5.038 1.00 90.19 83 ALA A O 1
ATOM 662 N N . ILE A 1 84 ? 1.470 -5.981 -7.269 1.00 92.12 84 ILE A N 1
ATOM 663 C CA . ILE A 1 84 ? 0.006 -6.129 -7.287 1.00 92.12 84 ILE A CA 1
ATOM 664 C C . ILE A 1 84 ? -0.409 -7.456 -6.647 1.00 92.12 84 ILE A C 1
ATOM 666 O O . ILE A 1 84 ? -1.317 -7.455 -5.823 1.00 92.12 84 ILE A O 1
ATOM 670 N N . LYS A 1 85 ? 0.264 -8.566 -6.979 1.00 91.25 85 LYS A N 1
ATOM 671 C CA . LYS A 1 85 ? -0.013 -9.885 -6.386 1.00 91.25 85 LYS A CA 1
ATOM 672 C C . LYS A 1 85 ? 0.228 -9.896 -4.877 1.00 91.25 85 LYS A C 1
ATOM 674 O O . LYS A 1 85 ? -0.597 -10.402 -4.128 1.00 91.25 85 LYS A O 1
ATOM 679 N N . GLU A 1 86 ? 1.342 -9.327 -4.417 1.00 89.75 86 GLU A N 1
ATOM 680 C CA . GLU A 1 86 ? 1.687 -9.294 -2.988 1.00 89.75 86 GLU A CA 1
ATOM 681 C C . GLU A 1 86 ? 0.686 -8.485 -2.154 1.00 89.75 86 GLU A C 1
ATOM 683 O O . GLU A 1 86 ? 0.391 -8.844 -1.014 1.00 89.75 86 GLU A O 1
ATOM 688 N N . TYR A 1 87 ? 0.146 -7.409 -2.727 1.00 87.44 87 TYR A N 1
ATOM 689 C CA . TYR A 1 87 ? -0.771 -6.489 -2.056 1.00 87.44 87 TYR A CA 1
ATOM 690 C C . TYR A 1 87 ? -2.200 -6.555 -2.620 1.00 87.44 87 TYR A C 1
ATOM 692 O O . TYR A 1 87 ? -2.940 -5.571 -2.533 1.00 87.44 87 TYR A O 1
ATOM 700 N N . GLU A 1 88 ? -2.600 -7.698 -3.187 1.00 87.44 88 GLU A N 1
ATOM 701 C CA . GLU A 1 88 ? -3.842 -7.854 -3.960 1.00 87.44 88 GLU A CA 1
ATOM 702 C C . GLU A 1 88 ? -5.092 -7.317 -3.237 1.00 87.44 88 GLU A C 1
ATOM 704 O O . GLU A 1 88 ? -5.791 -6.493 -3.836 1.00 87.44 88 GLU A O 1
ATOM 709 N N . PRO A 1 89 ? -5.373 -7.659 -1.958 1.00 86.19 89 PRO A N 1
ATOM 710 C CA . PRO A 1 89 ? -6.582 -7.176 -1.286 1.00 86.19 89 PRO A CA 1
ATOM 711 C C . PRO A 1 89 ? -6.642 -5.649 -1.197 1.00 86.19 89 PRO A C 1
ATOM 713 O O . PRO A 1 89 ? -7.702 -5.045 -1.366 1.00 86.19 89 PRO A O 1
ATOM 716 N N . LEU A 1 90 ? -5.492 -5.010 -0.967 1.00 84.38 90 LEU A N 1
ATOM 717 C CA . LEU A 1 90 ? -5.405 -3.560 -0.862 1.00 84.38 90 LEU A CA 1
ATOM 718 C C . LEU A 1 90 ? -5.505 -2.891 -2.241 1.00 84.38 90 LEU A C 1
ATOM 720 O O . LEU A 1 90 ? -6.150 -1.852 -2.365 1.00 84.38 90 LEU A O 1
ATOM 724 N N . TYR A 1 91 ? -4.928 -3.492 -3.286 1.00 87.25 91 TYR A N 1
ATOM 725 C CA . TYR A 1 91 ? -5.091 -3.024 -4.666 1.00 87.25 91 TYR A CA 1
ATOM 726 C C . TYR A 1 91 ? -6.539 -3.104 -5.141 1.00 87.25 91 TYR A C 1
ATOM 728 O O . TYR A 1 91 ? -7.052 -2.122 -5.679 1.00 87.25 91 TYR A O 1
ATOM 736 N N . TYR A 1 92 ? -7.209 -4.232 -4.894 1.00 86.88 92 TYR A N 1
ATOM 737 C CA . TYR A 1 92 ? -8.630 -4.397 -5.187 1.00 86.88 92 TYR A CA 1
ATOM 738 C C . TYR A 1 92 ? -9.459 -3.310 -4.499 1.00 86.88 92 TYR A C 1
ATOM 740 O O . TYR A 1 92 ? -10.234 -2.610 -5.150 1.00 86.88 92 TYR A O 1
ATOM 748 N N . PHE A 1 93 ? -9.222 -3.098 -3.202 1.00 87.31 93 PHE A N 1
ATOM 749 C CA . PHE A 1 93 ? -9.863 -2.038 -2.431 1.00 87.31 93 PHE A CA 1
ATOM 750 C C . PHE A 1 93 ? -9.635 -0.641 -3.036 1.00 87.31 93 PHE A C 1
ATOM 752 O O . PHE A 1 93 ? -10.586 0.122 -3.190 1.00 87.31 93 PHE A O 1
ATOM 759 N N . MET A 1 94 ? -8.402 -0.295 -3.422 1.00 86.75 94 MET A N 1
ATOM 760 C CA . MET A 1 94 ? -8.105 1.016 -4.016 1.00 86.75 94 MET A CA 1
ATOM 761 C C . MET A 1 94 ? -8.835 1.235 -5.347 1.00 86.75 94 MET A C 1
ATOM 763 O O . MET A 1 94 ? -9.273 2.350 -5.625 1.00 86.75 94 MET A O 1
ATOM 76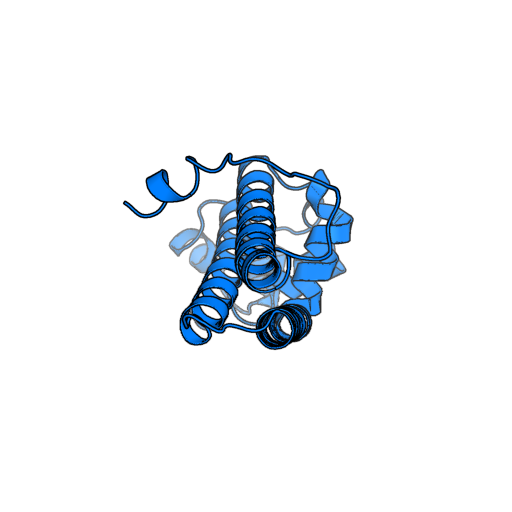7 N N . VAL A 1 95 ? -8.982 0.190 -6.165 1.00 87.56 95 VAL A N 1
ATOM 768 C CA . VAL A 1 95 ? -9.719 0.263 -7.437 1.00 87.56 95 VAL A CA 1
ATOM 769 C C . VAL A 1 95 ? -11.227 0.360 -7.199 1.00 87.56 95 VAL A C 1
ATOM 771 O O . VAL A 1 95 ? -11.892 1.162 -7.850 1.00 87.56 95 VAL A O 1
ATOM 774 N N . ALA A 1 96 ? -11.764 -0.422 -6.261 1.00 87.69 96 ALA A N 1
ATOM 775 C CA . ALA A 1 96 ? -13.198 -0.491 -5.992 1.00 87.69 96 ALA A CA 1
ATOM 776 C C . ALA A 1 96 ? -13.727 0.726 -5.214 1.00 87.69 96 ALA A C 1
ATOM 778 O O . ALA A 1 96 ? -14.797 1.246 -5.522 1.00 87.69 96 ALA A O 1
ATOM 779 N N . GLU A 1 97 ? -12.978 1.197 -4.215 1.00 85.88 97 GLU A N 1
ATOM 780 C CA . GLU A 1 97 ? -13.437 2.207 -3.255 1.00 85.88 97 GLU A CA 1
ATOM 781 C C . GLU A 1 97 ? -12.564 3.465 -3.200 1.00 85.88 97 GLU A C 1
ATOM 783 O O . GLU A 1 97 ? -12.834 4.369 -2.409 1.00 85.88 97 GLU A O 1
ATOM 788 N N . GLY A 1 98 ? -11.545 3.586 -4.057 1.00 84.50 98 GLY A N 1
ATOM 789 C CA . GLY A 1 98 ? -10.612 4.718 -4.036 1.00 84.50 98 GLY A CA 1
ATOM 790 C C . GLY A 1 98 ? -11.284 6.092 -4.124 1.00 84.50 98 GLY A C 1
ATOM 791 O O . GLY A 1 98 ? -10.782 7.064 -3.567 1.00 84.50 98 GLY A O 1
ATOM 792 N N . VAL A 1 99 ? -12.455 6.184 -4.759 1.00 86.62 99 VAL A N 1
ATOM 793 C CA . VAL A 1 99 ? -13.249 7.423 -4.838 1.00 86.62 99 VAL A CA 1
ATOM 794 C C . VAL A 1 99 ? -13.868 7.836 -3.497 1.00 86.62 99 VAL A C 1
ATOM 796 O O . VAL A 1 99 ? -14.059 9.028 -3.256 1.00 86.62 99 VAL A O 1
ATOM 799 N N . PHE A 1 100 ? -14.140 6.875 -2.612 1.00 87.62 100 PHE A N 1
ATOM 800 C CA . PHE A 1 100 ? -14.719 7.096 -1.283 1.00 87.62 100 PHE A CA 1
ATOM 801 C C . PHE A 1 100 ? -13.661 7.339 -0.207 1.00 87.62 100 PHE A C 1
ATOM 803 O O . PHE A 1 100 ? -13.997 7.703 0.921 1.00 87.62 100 PHE A O 1
ATOM 810 N N . LEU A 1 101 ? -12.381 7.172 -0.545 1.00 87.25 101 LEU A N 1
ATOM 811 C CA . LEU A 1 101 ? -11.292 7.501 0.360 1.00 87.25 101 LEU A CA 1
ATOM 812 C C . LEU A 1 101 ? -11.308 8.995 0.719 1.00 87.25 101 LEU A C 1
ATOM 814 O O . LEU A 1 101 ? -11.634 9.831 -0.129 1.00 87.25 101 LEU A O 1
ATOM 818 N N . PRO A 1 102 ? -10.888 9.363 1.939 1.00 88.62 102 PRO A N 1
ATOM 819 C CA . PRO A 1 102 ? -10.641 10.752 2.301 1.00 88.62 102 PRO A CA 1
ATOM 820 C C . PRO A 1 102 ? -9.585 11.391 1.394 1.00 88.62 102 PRO A C 1
ATOM 822 O O . PRO A 1 102 ? -8.707 10.712 0.863 1.00 88.62 102 PRO A O 1
ATOM 825 N N . GLU A 1 103 ? -9.636 12.717 1.260 1.00 91.12 103 GLU A N 1
ATOM 826 C CA . GLU A 1 103 ? -8.791 13.483 0.332 1.00 91.12 103 GLU A CA 1
ATOM 827 C C . GLU A 1 103 ? -7.301 13.137 0.432 1.00 91.12 103 GLU A C 1
ATOM 829 O O . GLU A 1 103 ? -6.665 12.854 -0.577 1.00 91.12 103 GLU A O 1
ATOM 834 N N . GLN A 1 104 ? -6.763 13.074 1.650 1.00 85.94 104 GLN A N 1
ATOM 835 C CA . GLN A 1 104 ? -5.352 12.765 1.900 1.00 85.94 104 GLN A CA 1
ATOM 836 C C . GLN A 1 104 ? -4.962 11.368 1.385 1.00 85.94 104 GLN A C 1
ATOM 838 O O . GLN A 1 104 ? -3.922 11.209 0.749 1.00 85.94 104 GLN A O 1
ATOM 843 N N . ALA A 1 105 ? -5.826 10.368 1.584 1.00 87.50 105 ALA A N 1
ATOM 844 C CA . ALA A 1 105 ? -5.606 9.011 1.088 1.00 87.50 105 ALA A CA 1
ATOM 845 C C . ALA A 1 105 ? -5.747 8.927 -0.442 1.00 87.50 105 ALA A C 1
ATOM 847 O O . ALA A 1 105 ? -4.964 8.233 -1.090 1.00 87.50 105 ALA A O 1
ATOM 848 N N . ARG A 1 106 ? -6.674 9.690 -1.043 1.00 89.38 106 ARG A N 1
ATOM 849 C CA . ARG A 1 106 ? -6.761 9.818 -2.509 1.00 89.38 106 ARG A CA 1
ATOM 850 C C . ARG A 1 106 ? -5.503 10.442 -3.099 1.00 89.38 106 ARG A C 1
ATOM 852 O O . ARG A 1 106 ? -5.025 9.973 -4.126 1.00 89.38 106 ARG A O 1
ATOM 859 N N . THR A 1 107 ? -4.946 11.461 -2.446 1.00 88.56 107 THR A N 1
ATOM 860 C CA . THR A 1 107 ? -3.682 12.082 -2.861 1.00 88.56 107 THR A CA 1
ATOM 861 C C . THR A 1 107 ? -2.532 11.081 -2.798 1.00 88.56 107 THR A C 1
ATOM 863 O O . THR A 1 107 ? -1.804 10.947 -3.779 1.00 88.56 107 THR A O 1
ATOM 866 N N . ALA A 1 108 ? -2.403 10.316 -1.709 1.00 86.06 108 ALA A N 1
ATOM 867 C CA . ALA A 1 108 ? -1.395 9.259 -1.601 1.00 86.06 108 ALA A CA 1
ATOM 868 C C . ALA A 1 108 ? -1.546 8.205 -2.716 1.00 86.06 108 ALA A C 1
ATOM 870 O O . ALA A 1 108 ? -0.568 7.838 -3.371 1.00 86.06 108 ALA A O 1
ATOM 871 N N . PHE A 1 109 ? -2.780 7.775 -3.001 1.00 88.38 109 PHE A N 1
ATOM 872 C CA . PHE A 1 109 ? -3.058 6.837 -4.090 1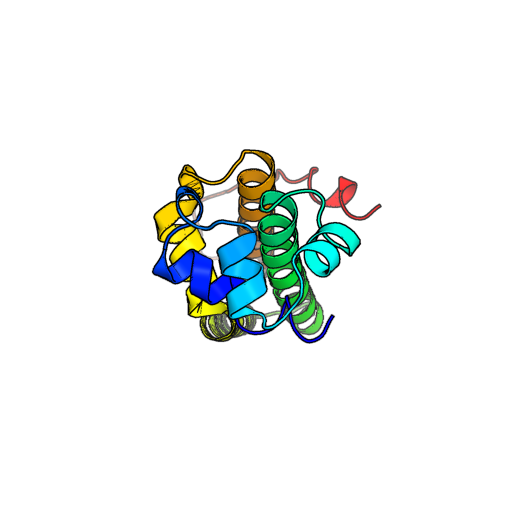.00 88.38 109 PHE A CA 1
ATOM 873 C C . PHE A 1 109 ? -2.711 7.419 -5.466 1.00 88.38 109 PHE A C 1
ATOM 875 O O . PHE A 1 109 ? -2.092 6.752 -6.295 1.00 88.38 109 PHE A O 1
ATOM 882 N N . PHE A 1 110 ? -3.047 8.686 -5.708 1.00 89.50 110 PHE A N 1
ATOM 883 C CA . PHE A 1 110 ? -2.683 9.375 -6.940 1.00 89.50 110 PHE A CA 1
ATOM 884 C C . PHE A 1 110 ? -1.162 9.457 -7.108 1.00 89.50 110 PHE A C 1
ATOM 886 O O . PHE A 1 110 ? -0.655 9.187 -8.197 1.00 89.50 110 PHE A O 1
ATOM 893 N N . VAL A 1 111 ? -0.414 9.777 -6.048 1.00 85.81 111 VAL A N 1
ATOM 894 C CA . VAL A 1 111 ? 1.058 9.807 -6.074 1.00 85.81 111 VAL A CA 1
ATOM 895 C C . VAL A 1 111 ? 1.628 8.437 -6.440 1.00 85.81 111 VAL A C 1
ATOM 897 O O . VAL A 1 111 ? 2.475 8.362 -7.333 1.00 85.81 111 VAL A O 1
ATOM 900 N N . LEU A 1 112 ? 1.114 7.358 -5.839 1.00 87.06 112 LEU A N 1
ATOM 901 C CA . LEU A 1 112 ? 1.483 5.982 -6.184 1.00 87.06 112 LEU A CA 1
ATOM 902 C C . LEU A 1 112 ? 1.301 5.710 -7.688 1.00 87.06 112 LEU A C 1
ATOM 904 O O . LEU A 1 112 ? 2.252 5.321 -8.369 1.00 87.06 112 LEU A O 1
ATOM 908 N N . GLN A 1 113 ? 0.105 5.975 -8.223 1.00 87.88 113 GLN A N 1
ATOM 909 C CA . GLN A 1 113 ? -0.220 5.749 -9.639 1.00 87.88 113 GLN A CA 1
ATOM 910 C C . GLN A 1 113 ? 0.668 6.574 -10.581 1.00 87.88 113 GLN A C 1
ATOM 912 O O . GLN A 1 113 ? 1.138 6.087 -11.612 1.00 87.88 113 GLN A O 1
ATOM 917 N N . ASN A 1 114 ? 0.953 7.825 -10.218 1.00 89.88 114 ASN A N 1
ATOM 918 C CA . ASN A 1 114 ? 1.831 8.684 -11.006 1.00 89.88 114 ASN A CA 1
ATOM 919 C C . ASN A 1 114 ? 3.287 8.224 -10.986 1.00 89.88 114 ASN A C 1
ATOM 921 O O . ASN A 1 114 ? 3.947 8.317 -12.021 1.00 89.88 114 ASN A O 1
ATOM 925 N N . GLY A 1 115 ? 3.772 7.724 -9.849 1.00 85.06 115 GLY A N 1
ATOM 926 C CA . GLY A 1 115 ? 5.107 7.143 -9.736 1.00 85.06 115 GLY A CA 1
ATOM 927 C C . GLY A 1 115 ? 5.262 5.934 -10.647 1.00 85.06 115 GLY A C 1
ATOM 928 O O . GLY A 1 115 ? 6.195 5.882 -11.444 1.00 85.06 115 GLY A O 1
ATOM 929 N N . ILE A 1 116 ? 4.291 5.018 -10.619 1.00 88.31 116 ILE A N 1
ATOM 930 C CA . ILE A 1 116 ? 4.275 3.843 -11.499 1.00 88.31 116 ILE A CA 1
ATOM 931 C C . ILE A 1 116 ? 4.304 4.260 -12.973 1.00 88.31 116 ILE A C 1
ATOM 933 O O . ILE A 1 116 ? 5.167 3.824 -13.737 1.00 88.31 116 ILE A O 1
ATOM 937 N N . ARG A 1 117 ? 3.410 5.177 -13.361 1.00 88.44 117 ARG A N 1
ATOM 938 C CA . ARG A 1 117 ? 3.343 5.711 -14.726 1.00 88.44 117 ARG A CA 1
ATOM 939 C C . ARG A 1 117 ? 4.652 6.372 -15.159 1.00 88.44 117 ARG A C 1
ATOM 941 O O . ARG A 1 117 ? 5.044 6.236 -16.315 1.00 88.44 117 ARG A O 1
ATOM 948 N N . HIS A 1 118 ? 5.307 7.113 -14.266 1.00 86.19 118 HIS A N 1
ATOM 949 C CA . HIS A 1 118 ? 6.587 7.757 -14.553 1.00 86.19 118 HIS A CA 1
ATOM 950 C C . HIS A 1 118 ? 7.660 6.724 -14.915 1.00 86.19 118 HIS A C 1
ATOM 952 O O . HIS A 1 118 ? 8.304 6.865 -15.955 1.00 86.19 118 HIS A O 1
ATOM 958 N N . TRP A 1 119 ? 7.799 5.664 -14.116 1.00 85.50 119 TRP A N 1
ATOM 959 C CA . TRP A 1 119 ? 8.774 4.601 -14.369 1.00 85.50 119 TRP A CA 1
ATOM 960 C C . TRP A 1 119 ? 8.480 3.820 -15.654 1.00 85.50 119 TRP A C 1
ATOM 962 O O . TRP A 1 119 ? 9.389 3.615 -16.454 1.00 85.50 119 TRP A O 1
ATOM 972 N N . MET A 1 120 ? 7.214 3.485 -15.924 1.00 87.25 120 MET A N 1
ATOM 973 C CA . MET A 1 120 ? 6.817 2.851 -17.192 1.00 87.25 120 MET A CA 1
ATOM 974 C C . MET A 1 120 ? 7.116 3.738 -18.412 1.00 87.25 120 MET A C 1
ATOM 976 O O . MET A 1 120 ? 7.552 3.253 -19.454 1.00 87.25 120 MET A O 1
ATOM 980 N N . LYS A 1 121 ? 6.904 5.057 -18.305 1.00 83.38 121 LYS A N 1
ATOM 981 C CA . LYS A 1 121 ? 7.241 5.987 -19.392 1.00 83.38 121 LYS A CA 1
ATOM 982 C C . LYS A 1 121 ? 8.747 6.057 -19.623 1.00 83.38 121 LYS A C 1
ATOM 984 O O . LYS A 1 121 ? 9.173 5.984 -20.774 1.00 83.38 121 LYS A O 1
ATOM 989 N N . LYS A 1 122 ? 9.531 6.160 -18.547 1.00 80.56 122 LYS A N 1
ATOM 990 C CA . LYS A 1 122 ? 10.995 6.253 -18.599 1.00 80.56 122 LYS A CA 1
ATOM 991 C C . LYS A 1 122 ? 11.625 5.068 -19.344 1.00 80.56 122 LYS A C 1
ATOM 993 O O . LYS A 1 122 ? 12.538 5.281 -20.135 1.00 80.56 122 LYS A O 1
ATOM 998 N N . THR A 1 123 ? 11.116 3.849 -19.163 1.00 76.12 123 THR A N 1
ATOM 999 C CA . THR A 1 123 ? 11.590 2.667 -19.911 1.00 76.12 123 THR A CA 1
ATOM 1000 C C . THR A 1 123 ? 11.118 2.650 -21.353 1.00 76.12 123 THR A C 1
ATOM 1002 O O . THR A 1 123 ? 11.897 2.375 -22.262 1.00 76.12 123 THR A O 1
ATOM 1005 N N . SER A 1 124 ? 9.856 3.011 -21.597 1.00 65.62 124 SER A N 1
ATOM 1006 C CA . SER A 1 124 ? 9.310 3.036 -22.956 1.00 65.62 124 SER A CA 1
ATOM 1007 C C . SER A 1 124 ? 10.032 4.036 -23.869 1.00 65.62 124 SER A C 1
ATOM 1009 O O . SER A 1 124 ? 10.224 3.741 -25.045 1.00 65.62 124 SER A O 1
ATOM 1011 N N . SER A 1 125 ? 10.508 5.177 -23.348 1.00 58.09 125 SER A N 1
ATOM 1012 C CA . SER A 1 125 ? 11.192 6.213 -24.138 1.00 58.09 125 SER A CA 1
ATOM 1013 C C . SER A 1 125 ? 12.599 5.838 -24.619 1.00 58.09 125 SER A C 1
ATOM 1015 O O . SER A 1 125 ? 13.095 6.485 -25.539 1.00 58.09 125 SER A O 1
ATOM 1017 N N . HIS A 1 126 ? 13.232 4.802 -24.053 1.00 54.12 126 HIS A N 1
ATOM 1018 C CA . HIS A 1 126 ? 14.531 4.313 -24.538 1.00 54.12 126 HIS A CA 1
ATOM 1019 C C . HIS A 1 126 ? 14.389 3.487 -25.833 1.00 54.12 126 HIS A C 1
ATOM 1021 O O . HIS A 1 126 ? 15.269 3.553 -26.686 1.00 54.12 126 HIS A O 1
ATOM 1027 N N . LYS A 1 127 ? 13.246 2.809 -26.049 1.00 44.88 127 LYS A N 1
ATOM 1028 C CA . LYS A 1 127 ? 12.910 2.108 -27.313 1.00 44.88 127 LYS A CA 1
ATOM 1029 C C . LYS A 1 127 ? 11.908 2.871 -28.211 1.00 44.88 127 LYS A C 1
ATOM 1031 O O . LYS A 1 127 ? 11.829 2.601 -29.403 1.00 44.88 127 LYS A O 1
ATOM 1036 N N . CYS A 1 128 ? 11.168 3.859 -27.693 1.00 39.50 128 CYS A N 1
ATOM 1037 C CA . CYS A 1 128 ? 10.203 4.682 -28.449 1.00 39.50 128 CYS A CA 1
ATOM 1038 C C . CYS A 1 128 ? 10.811 5.946 -29.092 1.00 39.50 128 CYS A C 1
ATOM 1040 O O . CYS A 1 128 ? 10.174 6.999 -29.077 1.00 39.50 128 CYS A O 1
ATOM 1042 N N . ARG A 1 129 ? 12.008 5.878 -29.688 1.00 40.16 129 ARG A N 1
ATOM 1043 C CA . ARG A 1 129 ? 12.391 6.885 -30.701 1.00 40.16 129 ARG A CA 1
ATOM 1044 C C . ARG A 1 129 ? 11.809 6.573 -32.081 1.00 40.16 129 ARG A C 1
ATOM 1046 O O . ARG A 1 129 ? 11.528 7.508 -32.821 1.00 40.16 129 ARG A O 1
ATOM 1053 N N . ASP A 1 130 ? 11.512 5.304 -32.364 1.00 36.97 130 ASP A N 1
ATOM 1054 C CA . ASP A 1 130 ? 11.229 4.878 -33.741 1.00 36.97 130 ASP A CA 1
ATOM 1055 C C . ASP A 1 130 ? 9.765 4.489 -34.028 1.00 36.97 130 ASP A C 1
ATOM 1057 O O . ASP A 1 130 ? 9.443 4.211 -35.180 1.00 36.97 130 ASP A O 1
ATOM 1061 N N . VAL A 1 131 ? 8.852 4.453 -33.036 1.00 40.41 131 VAL A N 1
ATOM 1062 C CA . VAL A 1 131 ? 7.525 3.814 -33.258 1.00 40.41 131 VAL A CA 1
ATOM 1063 C C . VAL A 1 131 ? 6.294 4.506 -32.639 1.00 40.41 131 VAL A C 1
ATOM 1065 O O . VAL A 1 131 ? 5.183 4.057 -32.899 1.00 40.41 131 VAL A O 1
ATOM 1068 N N . CYS A 1 132 ? 6.389 5.599 -31.867 1.00 31.14 132 CYS A N 1
ATOM 1069 C CA . CYS A 1 132 ? 5.188 6.129 -31.185 1.00 31.14 132 CYS A CA 1
ATOM 1070 C C . CYS A 1 132 ? 4.768 7.550 -31.631 1.00 31.14 132 CYS A C 1
ATOM 1072 O O . CYS A 1 132 ? 5.452 8.514 -31.292 1.00 31.14 132 CYS A O 1
ATOM 1074 N N . PRO A 1 133 ? 3.621 7.718 -32.330 1.00 28.00 133 PRO A N 1
ATOM 1075 C CA . PRO A 1 133 ? 3.134 9.009 -32.833 1.00 28.00 133 PRO A CA 1
ATOM 1076 C C . PRO A 1 133 ? 2.428 9.885 -31.778 1.00 28.00 133 PRO A C 1
ATOM 1078 O O . PRO A 1 133 ? 1.924 10.956 -32.113 1.00 28.00 133 PRO A O 1
ATOM 1081 N N . PHE A 1 134 ? 2.382 9.474 -30.505 1.00 29.05 134 PHE A N 1
ATOM 1082 C CA . PHE A 1 134 ? 1.748 10.249 -29.434 1.00 29.05 134 PHE A CA 1
ATOM 1083 C C . PHE A 1 134 ? 2.783 10.862 -28.488 1.00 29.05 134 PHE A C 1
ATOM 1085 O O . PHE A 1 134 ? 3.270 10.241 -27.543 1.00 29.05 134 PHE A O 1
ATOM 1092 N N . ASN A 1 135 ? 3.094 12.126 -28.764 1.00 29.30 135 ASN A N 1
ATOM 1093 C CA . ASN A 1 135 ? 4.008 12.961 -28.001 1.00 29.30 135 ASN A CA 1
ATOM 1094 C C . ASN A 1 135 ? 3.347 13.415 -26.683 1.00 29.30 135 ASN A C 1
ATOM 1096 O O . ASN A 1 135 ? 2.568 14.366 -26.668 1.00 29.30 135 ASN A O 1
ATOM 1100 N N . PHE A 1 136 ? 3.635 12.739 -25.567 1.00 34.56 136 PHE A N 1
ATOM 1101 C CA . PHE A 1 136 ? 3.219 13.204 -24.239 1.00 34.56 136 PHE A CA 1
ATOM 1102 C C . PHE A 1 136 ? 4.367 13.941 -23.559 1.00 34.56 136 PHE A C 1
ATOM 1104 O O . PHE A 1 136 ? 5.199 13.340 -22.877 1.00 34.56 136 PHE A O 1
ATOM 1111 N N . GLY A 1 137 ? 4.365 15.256 -23.774 1.00 28.86 137 GLY A N 1
ATOM 1112 C CA . GLY A 1 137 ? 5.299 16.218 -23.216 1.00 28.86 137 GLY A CA 1
ATOM 1113 C C . GLY A 1 137 ? 5.381 16.213 -21.689 1.00 28.86 137 GLY A C 1
ATOM 1114 O O . GLY A 1 137 ? 4.440 15.905 -20.959 1.00 28.86 137 GLY A O 1
ATOM 1115 N N . THR A 1 138 ? 6.589 16.558 -21.265 1.00 42.59 138 THR A N 1
ATOM 1116 C CA . THR A 1 138 ? 7.085 16.932 -19.943 1.00 42.59 138 THR A CA 1
ATOM 1117 C C . THR A 1 138 ? 6.068 17.603 -19.023 1.00 42.59 138 THR A C 1
ATOM 1119 O O . THR A 1 138 ? 5.682 18.737 -19.275 1.00 42.59 138 THR A O 1
ATOM 1122 N N . GLU A 1 139 ? 5.755 16.982 -17.886 1.00 38.62 139 GLU A N 1
ATOM 1123 C CA . GLU A 1 139 ? 5.339 17.709 -16.682 1.00 38.62 139 GLU A CA 1
ATOM 1124 C C . GLU A 1 139 ? 5.387 16.775 -15.469 1.00 38.62 139 GLU A C 1
ATOM 1126 O O . GLU A 1 139 ? 4.492 15.958 -15.262 1.00 38.62 139 GLU A O 1
ATOM 1131 N N . ASN A 1 140 ? 6.448 16.858 -14.656 1.00 37.62 140 ASN A N 1
ATOM 1132 C CA . ASN A 1 140 ? 6.358 16.385 -13.273 1.00 37.62 140 ASN A CA 1
ATOM 1133 C C . ASN A 1 140 ? 7.390 17.041 -12.337 1.00 37.62 140 ASN A C 1
ATOM 1135 O O . ASN A 1 140 ? 8.288 16.394 -11.812 1.00 37.62 140 ASN A O 1
ATOM 1139 N N . ARG A 1 141 ? 7.231 18.349 -12.086 1.00 35.91 141 ARG A N 1
ATOM 1140 C CA . ARG A 1 141 ? 7.962 19.079 -11.024 1.00 35.91 141 ARG A CA 1
ATOM 1141 C C . ARG A 1 141 ? 7.478 18.748 -9.600 1.00 35.91 141 ARG A C 1
ATOM 1143 O O . ARG A 1 141 ? 8.026 19.264 -8.631 1.00 35.91 141 ARG A O 1
ATOM 1150 N N . ILE A 1 142 ? 6.450 17.908 -9.462 1.00 39.62 142 ILE A N 1
ATOM 1151 C CA . ILE A 1 142 ? 5.862 17.526 -8.169 1.00 39.62 142 ILE A CA 1
ATOM 1152 C C . ILE A 1 142 ? 6.717 16.453 -7.475 1.00 39.62 142 ILE A C 1
ATOM 1154 O O . ILE A 1 142 ? 6.902 16.515 -6.263 1.00 39.62 142 ILE A O 1
ATOM 1158 N N . PHE A 1 143 ? 7.315 15.530 -8.238 1.00 38.09 143 PHE A N 1
ATOM 1159 C CA . PHE A 1 143 ? 8.148 14.454 -7.686 1.00 38.09 143 PHE A CA 1
ATOM 1160 C C . PHE A 1 143 ? 9.444 14.962 -7.031 1.00 38.09 143 PHE A C 1
ATOM 1162 O O . PHE A 1 143 ? 9.826 14.463 -5.978 1.00 38.09 143 PHE A O 1
ATOM 1169 N N . GLU A 1 144 ? 10.084 16.000 -7.581 1.00 35.88 144 GLU A N 1
ATOM 1170 C CA . GLU A 1 144 ? 11.332 16.551 -7.019 1.00 35.88 144 GLU A CA 1
ATOM 1171 C C . GLU A 1 144 ? 11.144 17.300 -5.690 1.00 35.88 144 GLU A C 1
ATOM 1173 O O . GLU A 1 144 ? 12.101 17.466 -4.936 1.00 35.88 144 GLU A O 1
ATOM 1178 N N . ARG A 1 145 ? 9.924 17.760 -5.379 1.00 34.84 145 ARG A N 1
ATOM 1179 C CA . ARG A 1 145 ? 9.632 18.466 -4.119 1.00 34.84 145 ARG A CA 1
ATOM 1180 C C . ARG A 1 145 ? 9.269 17.539 -2.963 1.00 34.84 145 ARG A C 1
ATOM 1182 O O . ARG A 1 145 ? 9.343 17.980 -1.827 1.00 34.84 145 ARG A O 1
ATOM 1189 N N . LEU A 1 146 ? 8.875 16.297 -3.241 1.00 34.22 146 LEU A N 1
ATOM 1190 C CA . LEU A 1 146 ? 8.448 15.326 -2.224 1.00 34.22 146 LEU A CA 1
ATOM 1191 C C . LEU A 1 146 ? 9.595 14.435 -1.710 1.00 34.22 146 LEU A C 1
ATOM 1193 O O . LEU A 1 146 ? 9.382 13.639 -0.803 1.00 34.22 146 LEU A O 1
ATOM 1197 N N . LEU A 1 147 ? 10.799 14.563 -2.281 1.00 33.38 147 LEU A N 1
ATOM 1198 C CA . LEU A 1 147 ? 12.001 13.800 -1.911 1.00 33.38 147 LEU A CA 1
ATOM 1199 C C . LEU A 1 147 ? 13.117 14.672 -1.294 1.00 33.38 147 LEU A C 1
ATOM 1201 O O . LEU A 1 147 ? 14.266 14.237 -1.223 1.00 33.38 147 LEU A O 1
ATOM 1205 N N . LYS A 1 148 ? 12.792 15.892 -0.851 1.00 32.84 148 LYS A N 1
ATOM 1206 C CA . LYS A 1 148 ? 13.636 16.731 0.016 1.00 32.84 148 LYS A CA 1
ATOM 1207 C C . LYS A 1 148 ? 12.953 16.904 1.362 1.00 32.84 148 LYS A C 1
ATOM 1209 O O . LYS A 1 148 ? 13.691 16.928 2.368 1.00 32.84 148 LYS A O 1
#

Radius of gyration: 17.73 Å; chains: 1; bounding box: 39×29×57 Å

Sequence (148 aa):
MKGLEKVSSQLMFAQKGFMNTTIDDLTKSAGVSHGNFFVHYSKREDLIINAIEKIGKSIYERFLALADEDMELEYILNAHLEAIKEYEPLYYFMVAEGVFLPEQARTAFFVLQNGIRHWMKKTSSHKCRDVCPFNFGTENRIFERLLK

Secondary structure (DSSP, 8-state):
-TTTTTTHHHHHHHHH-TTT--HHHHHHHTT--HHHHHTT-SSHHHHHHHHHHHHHHHHHHHHHHT-STT--HHHHHHHHHHHHHHTHHHHHHHHHHGGGS-HHHHHHHHHHHHHHHHHHHHHHHHHTTSS----------SGGGS--

pLDDT: mean 75.95, std 19.47, range [28.0, 94.81]